Protein AF-A0A5J4VF36-F1 (afdb_monomer_lite)

Sequence (71 aa):
MAVKELIENKEKYQEEFDDSESLKEYADKMICDGEFADARINLPMCQSQKVNLRIYLGGNSFEIININAQK

Radius of gyration: 13.21 Å; chains: 1; bounding box: 35×31×31 Å

Secondary structure (DSSP, 8-state):
-HHHHHHHTHHHHGGG--TTS-HHHHHHHHTSTTPPP-GGGHHHHHHHHT--EEEEEETTEEEEE------

pLDDT: mean 86.86, std 8.53, range [44.19, 93.38]

Organism: NCBI:txid222440

Structure (mmCIF, N/CA/C/O backbone):
data_AF-A0A5J4VF36-F1
#
_entry.id   AF-A0A5J4VF36-F1
#
loop_
_atom_site.group_PDB
_atom_site.id
_atom_site.type_symbol
_atom_site.label_atom_id
_atom_site.label_alt_id
_atom_site.label_comp_id
_atom_site.label_asym_id
_atom_site.label_entity_id
_atom_site.label_seq_id
_atom_site.pdbx_PDB_ins_code
_atom_site.Cartn_x
_atom_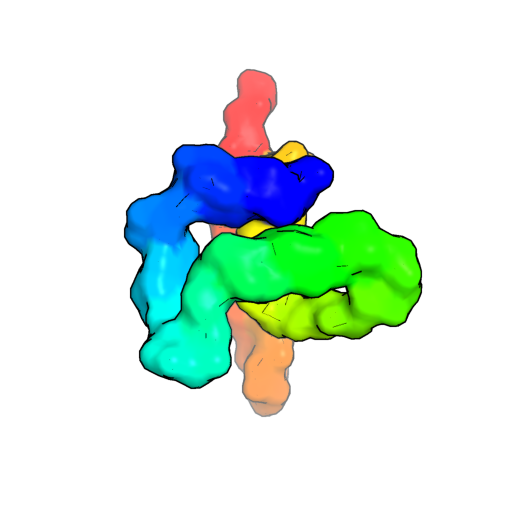site.Cartn_y
_atom_site.Cartn_z
_atom_site.occupancy
_atom_site.B_iso_or_equiv
_atom_site.auth_seq_id
_atom_site.auth_comp_id
_atom_site.auth_asym_id
_atom_site.auth_atom_id
_atom_site.pdbx_PDB_model_num
ATOM 1 N N . MET A 1 1 ? -4.651 10.073 0.366 1.00 80.81 1 MET A N 1
ATOM 2 C CA . MET A 1 1 ? -5.784 9.147 0.112 1.00 80.81 1 MET A CA 1
ATOM 3 C C . MET A 1 1 ? -5.374 7.700 0.340 1.00 80.81 1 MET A C 1
ATOM 5 O O . MET A 1 1 ? -5.912 7.108 1.257 1.00 80.81 1 MET A O 1
ATOM 9 N N . ALA A 1 2 ? -4.375 7.170 -0.375 1.00 86.94 2 ALA A N 1
ATOM 10 C CA . ALA A 1 2 ? -3.885 5.801 -0.163 1.00 86.94 2 ALA A CA 1
ATOM 11 C C . ALA A 1 2 ? -3.218 5.588 1.211 1.00 86.94 2 ALA A C 1
ATOM 13 O O . ALA A 1 2 ? -3.564 4.655 1.919 1.00 86.94 2 ALA A O 1
ATOM 14 N N . VAL A 1 3 ? -2.331 6.499 1.638 1.00 88.50 3 VAL A N 1
ATOM 15 C CA . VAL A 1 3 ? -1.704 6.430 2.977 1.00 88.50 3 VAL A CA 1
ATOM 16 C C . VAL A 1 3 ? -2.742 6.561 4.097 1.00 88.50 3 VAL A C 1
ATOM 18 O O . VAL A 1 3 ? -2.640 5.917 5.133 1.00 88.50 3 VAL A O 1
ATOM 21 N N . LYS A 1 4 ? -3.796 7.352 3.867 1.00 89.75 4 LYS A N 1
ATOM 22 C CA . LYS A 1 4 ? -4.915 7.469 4.806 1.00 89.75 4 LYS A CA 1
ATOM 23 C C . LYS A 1 4 ? -5.667 6.137 4.932 1.00 89.75 4 LYS A C 1
ATOM 25 O O . LYS A 1 4 ? -5.851 5.674 6.048 1.00 89.75 4 LYS A O 1
ATOM 30 N N . GLU A 1 5 ? -6.016 5.506 3.809 1.00 90.56 5 GLU A N 1
ATOM 31 C CA . GLU A 1 5 ? -6.629 4.168 3.778 1.00 90.56 5 GLU A CA 1
ATOM 32 C C . GLU A 1 5 ? -5.756 3.126 4.495 1.00 90.56 5 GLU A C 1
ATOM 34 O O . GLU A 1 5 ? -6.264 2.309 5.262 1.00 90.56 5 GLU A O 1
ATOM 39 N N . LEU A 1 6 ? -4.438 3.183 4.268 1.00 89.50 6 LEU A N 1
ATOM 40 C CA . LEU A 1 6 ? -3.445 2.312 4.897 1.00 89.50 6 LEU A CA 1
ATOM 41 C C . LEU A 1 6 ? -3.451 2.458 6.428 1.00 89.50 6 LEU A C 1
ATOM 43 O O . LEU A 1 6 ? -3.482 1.456 7.137 1.00 89.50 6 LEU A O 1
ATOM 47 N N . ILE A 1 7 ? -3.461 3.695 6.939 1.00 90.19 7 ILE A N 1
ATOM 48 C CA . ILE A 1 7 ? -3.495 3.985 8.382 1.00 90.19 7 ILE A CA 1
ATOM 49 C C . ILE A 1 7 ? -4.847 3.593 8.998 1.00 90.19 7 ILE A C 1
ATOM 51 O O . ILE A 1 7 ? -4.880 2.977 10.064 1.00 90.19 7 ILE A O 1
ATOM 55 N N . GLU A 1 8 ? -5.961 3.945 8.349 1.00 90.94 8 GLU A N 1
ATOM 56 C CA . GLU A 1 8 ? -7.319 3.680 8.852 1.00 90.94 8 GLU A CA 1
ATOM 57 C C . GLU A 1 8 ? -7.632 2.180 8.914 1.00 90.94 8 GLU A C 1
ATOM 59 O O . GLU A 1 8 ? -8.351 1.741 9.809 1.00 90.94 8 GLU A O 1
ATOM 64 N N . ASN A 1 9 ? -7.030 1.381 8.030 1.00 88.69 9 ASN A N 1
ATOM 65 C CA . ASN A 1 9 ? -7.192 -0.071 7.986 1.00 88.69 9 ASN A CA 1
ATOM 66 C C . ASN A 1 9 ? -5.905 -0.808 8.385 1.00 88.69 9 ASN A C 1
ATOM 68 O O . ASN A 1 9 ? -5.604 -1.862 7.825 1.00 88.69 9 ASN A O 1
ATOM 72 N N . LYS A 1 10 ? -5.137 -0.272 9.343 1.00 85.00 10 LYS A N 1
ATOM 73 C CA . LYS A 1 10 ? -3.820 -0.817 9.721 1.00 85.00 10 LYS A CA 1
ATOM 74 C C . LYS A 1 10 ? -3.813 -2.334 9.941 1.00 85.00 10 LYS A C 1
ATOM 76 O O . LYS A 1 10 ? -2.897 -2.990 9.479 1.00 85.00 10 LYS A O 1
ATOM 81 N N . GLU A 1 11 ? -4.840 -2.898 10.581 1.00 86.31 11 GLU A N 1
ATOM 82 C CA . GLU A 1 11 ? -4.906 -4.330 10.924 1.00 86.31 11 GLU A CA 1
ATOM 83 C C . GLU A 1 11 ? -4.905 -5.218 9.678 1.00 86.31 11 GLU A C 1
ATOM 85 O O . GLU A 1 11 ? -4.341 -6.303 9.688 1.00 86.31 11 GLU A O 1
ATOM 90 N N . LYS A 1 12 ? -5.486 -4.723 8.582 1.00 86.56 12 LYS A N 1
ATOM 91 C CA . LYS A 1 12 ? -5.523 -5.414 7.293 1.00 86.56 12 LYS A CA 1
ATOM 92 C C . LYS A 1 12 ? -4.166 -5.432 6.596 1.00 86.56 12 LYS A C 1
ATOM 94 O O . LYS A 1 12 ? -3.899 -6.341 5.822 1.00 86.56 12 LYS A O 1
ATOM 99 N N . TYR A 1 13 ? -3.358 -4.400 6.813 1.00 84.62 13 TYR A N 1
ATOM 100 C CA . TYR A 1 13 ? -2.097 -4.198 6.103 1.00 84.62 13 TYR A CA 1
ATOM 101 C C . TYR A 1 13 ? -0.874 -4.519 6.949 1.00 84.62 13 TYR A C 1
ATOM 103 O O . TYR A 1 13 ? 0.223 -4.575 6.415 1.00 84.62 13 TYR A O 1
ATOM 111 N N . GLN A 1 14 ? -1.041 -4.717 8.255 1.00 81.81 14 GLN A N 1
ATOM 112 C CA . GLN A 1 14 ? 0.064 -4.887 9.188 1.00 81.81 14 GLN A CA 1
ATOM 113 C C . GLN A 1 14 ? 0.930 -6.109 8.863 1.00 81.81 14 GLN A C 1
ATOM 115 O O . GLN A 1 14 ? 2.134 -6.038 9.065 1.00 81.81 14 GLN A O 1
ATOM 120 N N . GLU A 1 15 ? 0.347 -7.183 8.324 1.00 83.06 15 GLU A N 1
ATOM 121 C CA . GLU A 1 15 ? 1.086 -8.391 7.919 1.00 83.06 15 GLU A CA 1
ATOM 122 C C . GLU A 1 15 ? 2.018 -8.162 6.713 1.00 83.06 15 GLU A C 1
ATOM 124 O O . GLU A 1 15 ? 2.943 -8.940 6.501 1.00 83.06 15 GLU A O 1
ATOM 129 N N . GLU A 1 16 ? 1.818 -7.080 5.953 1.00 80.06 16 GLU A N 1
ATOM 130 C CA . GLU A 1 16 ? 2.674 -6.685 4.822 1.00 80.06 16 GLU A CA 1
ATOM 131 C C . GLU A 1 16 ? 3.927 -5.904 5.269 1.00 80.06 16 GLU A C 1
ATOM 133 O O . GLU A 1 16 ? 4.771 -5.550 4.441 1.00 80.06 16 GLU A O 1
ATOM 138 N N . PHE A 1 17 ? 4.039 -5.590 6.565 1.00 82.25 17 PHE A N 1
ATOM 139 C CA . PHE A 1 17 ? 5.177 -4.892 7.160 1.00 82.25 17 PHE A CA 1
ATOM 140 C C . PHE A 1 17 ? 5.914 -5.835 8.108 1.00 82.25 17 PHE A C 1
ATOM 142 O O . PHE A 1 17 ? 5.308 -6.484 8.959 1.00 82.25 17 PHE A O 1
ATOM 149 N N . ASP A 1 18 ? 7.232 -5.906 7.955 1.00 78.69 18 ASP A N 1
ATOM 150 C CA . ASP A 1 18 ? 8.108 -6.694 8.814 1.00 78.69 18 ASP A CA 1
ATOM 151 C C . ASP A 1 18 ? 8.775 -5.810 9.886 1.00 78.69 18 ASP A C 1
ATOM 153 O O . ASP A 1 18 ? 8.489 -4.618 10.022 1.00 78.69 18 ASP A O 1
ATOM 157 N N . ASP A 1 19 ? 9.690 -6.396 10.659 1.00 78.81 19 ASP A N 1
ATOM 158 C CA . ASP A 1 19 ? 10.433 -5.683 11.704 1.00 78.81 19 ASP A CA 1
ATOM 159 C C . ASP A 1 19 ? 11.426 -4.636 11.143 1.00 78.81 19 ASP A C 1
ATOM 161 O O . ASP A 1 19 ? 12.058 -3.919 11.922 1.00 78.81 19 ASP A O 1
ATOM 165 N N . SER A 1 20 ? 11.610 -4.548 9.816 1.00 85.38 20 SER A N 1
ATOM 166 C CA . SER A 1 20 ? 12.557 -3.614 9.187 1.00 85.38 20 SER A CA 1
ATOM 167 C C . SER A 1 20 ? 11.983 -2.212 8.988 1.00 85.38 20 SER A C 1
ATOM 169 O O . SER A 1 20 ? 12.735 -1.235 8.990 1.00 85.38 20 SER A O 1
ATOM 171 N N . GLU A 1 21 ? 10.664 -2.100 8.836 1.00 88.19 21 GLU A N 1
ATOM 172 C CA . GLU A 1 21 ? 9.965 -0.830 8.685 1.00 88.19 21 GLU A CA 1
ATOM 173 C C . GLU A 1 21 ? 8.536 -0.952 9.205 1.00 88.19 21 GLU A C 1
ATOM 175 O O . GLU A 1 21 ? 7.706 -1.679 8.659 1.00 88.19 21 GLU A O 1
ATOM 180 N N . SER A 1 22 ? 8.215 -0.175 10.235 1.00 87.75 22 SER A N 1
ATOM 181 C CA . SER A 1 22 ? 6.850 -0.122 10.742 1.00 87.75 22 SER A CA 1
ATOM 182 C C . SER A 1 22 ? 5.908 0.571 9.751 1.00 87.75 22 SER A C 1
ATOM 184 O O . SER A 1 22 ? 6.290 1.503 9.040 1.00 87.75 22 SER A O 1
ATOM 186 N N . LEU A 1 23 ? 4.619 0.207 9.783 1.00 87.00 23 LEU A N 1
ATOM 187 C CA . LEU A 1 23 ? 3.574 0.878 8.993 1.00 87.00 23 LEU A CA 1
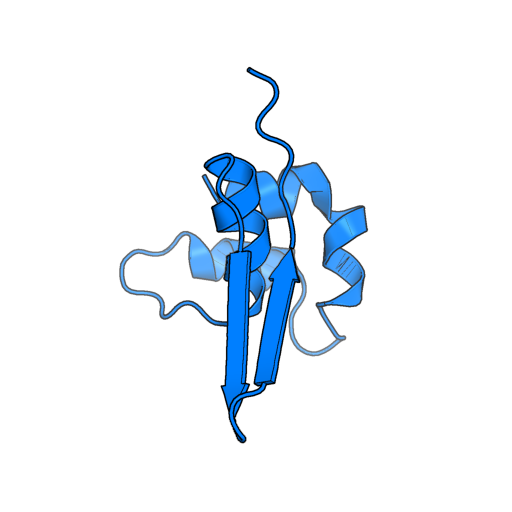ATOM 188 C C . LEU A 1 23 ? 3.593 2.402 9.181 1.00 87.00 23 LEU A C 1
ATOM 190 O O . LEU A 1 23 ? 3.333 3.144 8.238 1.00 87.00 23 LEU A O 1
ATOM 194 N N . LYS A 1 24 ? 3.907 2.875 10.394 1.00 87.31 24 LYS A N 1
ATOM 195 C CA . LYS A 1 24 ? 4.006 4.306 10.688 1.00 87.31 24 LYS A CA 1
ATOM 196 C C . LYS A 1 24 ? 5.186 4.950 9.959 1.00 87.31 24 LYS A C 1
ATOM 198 O O . LYS A 1 24 ? 4.989 5.968 9.311 1.00 87.31 24 LYS A O 1
ATOM 203 N N . GLU A 1 25 ? 6.378 4.361 10.041 1.00 90.50 25 GLU A N 1
ATOM 204 C CA . GLU A 1 25 ? 7.567 4.874 9.345 1.00 90.50 25 GLU A CA 1
ATOM 205 C C . GLU A 1 25 ? 7.358 4.898 7.830 1.00 90.50 25 GLU A C 1
ATOM 207 O O . GLU A 1 25 ? 7.682 5.891 7.180 1.00 90.50 25 GLU A O 1
ATOM 212 N N . TYR A 1 26 ? 6.742 3.849 7.281 1.00 91.94 26 TYR A N 1
ATOM 213 C CA . TYR A 1 26 ? 6.358 3.812 5.875 1.00 91.94 26 TYR A CA 1
ATOM 214 C C . TYR A 1 26 ? 5.356 4.918 5.523 1.00 91.94 26 TYR A C 1
ATOM 216 O O . TYR A 1 26 ? 5.541 5.648 4.551 1.00 91.94 26 TYR A O 1
ATOM 224 N N . ALA A 1 27 ? 4.295 5.077 6.319 1.00 89.75 27 ALA A N 1
ATOM 225 C CA . ALA A 1 27 ? 3.281 6.099 6.085 1.00 89.75 27 ALA A CA 1
ATOM 226 C C . ALA A 1 27 ? 3.866 7.518 6.135 1.00 89.75 27 ALA A C 1
ATOM 228 O O . ALA A 1 27 ? 3.516 8.344 5.293 1.00 89.75 27 ALA A O 1
ATOM 229 N N . ASP A 1 28 ? 4.776 7.781 7.075 1.00 91.31 28 ASP A N 1
ATOM 230 C CA . ASP A 1 28 ? 5.454 9.070 7.210 1.00 91.31 28 ASP A CA 1
ATOM 231 C C . ASP A 1 28 ? 6.314 9.377 5.967 1.00 91.31 28 ASP A C 1
ATOM 233 O O . ASP A 1 28 ? 6.2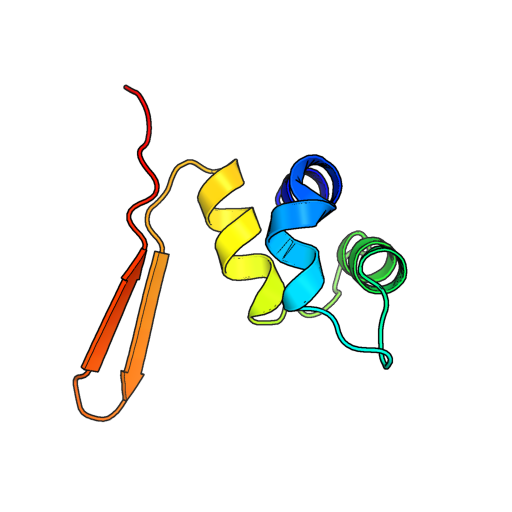65 10.499 5.459 1.00 91.31 28 ASP A O 1
ATOM 237 N N . LYS A 1 29 ? 7.030 8.385 5.409 1.00 91.75 29 LYS A N 1
ATOM 238 C CA . LYS A 1 29 ? 7.769 8.537 4.137 1.00 91.75 29 LYS A CA 1
ATOM 239 C C . LYS A 1 29 ? 6.837 8.812 2.962 1.00 91.75 29 LYS A C 1
ATOM 241 O O . LYS A 1 29 ? 7.057 9.747 2.200 1.00 91.75 29 LYS A O 1
ATOM 246 N N . MET A 1 30 ? 5.762 8.038 2.849 1.00 90.69 30 MET A N 1
ATOM 247 C CA . MET A 1 30 ? 4.837 8.082 1.712 1.00 90.69 30 MET A CA 1
ATOM 248 C C . MET A 1 30 ? 3.965 9.348 1.648 1.00 90.69 30 MET A C 1
ATOM 250 O O . MET A 1 30 ? 3.240 9.542 0.670 1.00 90.69 30 MET A O 1
ATOM 254 N N . ILE A 1 31 ? 3.993 10.201 2.677 1.00 88.75 31 ILE A N 1
ATOM 255 C CA . ILE A 1 31 ? 3.355 11.528 2.665 1.00 88.75 31 ILE A CA 1
ATOM 256 C C . ILE A 1 31 ? 4.273 12.588 2.030 1.00 88.75 31 ILE A C 1
ATOM 258 O O . ILE A 1 31 ? 3.780 13.630 1.598 1.00 88.75 31 ILE A O 1
ATOM 262 N N . CYS A 1 32 ? 5.583 12.342 1.948 1.00 87.19 32 CYS A N 1
ATOM 263 C CA . CYS A 1 32 ? 6.537 13.276 1.359 1.00 87.19 32 CYS A CA 1
ATOM 264 C C . CYS A 1 32 ? 6.427 13.308 -0.174 1.00 87.19 32 CYS A C 1
ATOM 266 O O . CYS A 1 32 ? 6.462 12.274 -0.844 1.00 87.19 32 CYS A O 1
ATOM 268 N N . ASP A 1 33 ? 6.355 14.513 -0.742 1.00 85.19 33 ASP A N 1
ATOM 269 C CA . ASP A 1 33 ? 6.354 14.700 -2.193 1.00 85.19 33 ASP A CA 1
ATOM 270 C C . ASP A 1 33 ? 7.671 14.210 -2.814 1.00 85.19 33 ASP A C 1
ATOM 272 O O . ASP A 1 33 ? 8.762 14.588 -2.384 1.00 85.19 33 ASP A O 1
ATOM 276 N N . GLY A 1 34 ? 7.561 13.402 -3.870 1.00 87.25 34 GLY A N 1
ATOM 277 C CA . GLY A 1 34 ? 8.708 12.846 -4.593 1.00 87.25 34 GLY A CA 1
ATOM 278 C C . GLY A 1 34 ? 9.222 11.510 -4.054 1.00 87.25 34 GLY A C 1
ATOM 279 O O . GLY A 1 34 ? 10.143 10.956 -4.653 1.00 87.25 34 GLY A O 1
ATOM 280 N N . GLU A 1 35 ? 8.620 10.971 -2.989 1.00 90.50 35 GLU A N 1
ATOM 281 C CA . GLU A 1 35 ? 8.944 9.627 -2.512 1.00 90.50 35 GLU A CA 1
ATOM 282 C C . GLU A 1 35 ? 8.497 8.564 -3.525 1.00 90.50 35 GLU A C 1
ATOM 284 O O . GLU A 1 35 ? 7.405 8.627 -4.106 1.00 90.50 35 GLU A O 1
ATOM 289 N N . PHE A 1 36 ? 9.354 7.569 -3.751 1.00 87.44 36 PHE A N 1
ATOM 290 C CA . PHE A 1 36 ? 9.034 6.460 -4.639 1.00 87.44 36 PHE A CA 1
ATOM 291 C C . PHE A 1 36 ? 8.102 5.469 -3.943 1.00 87.44 36 PHE A C 1
ATOM 293 O O . PHE A 1 36 ? 8.432 4.895 -2.910 1.00 87.44 36 PHE A O 1
ATOM 300 N N . ALA A 1 37 ? 6.949 5.227 -4.561 1.00 86.12 37 ALA A N 1
ATOM 301 C CA . ALA A 1 37 ? 6.018 4.198 -4.130 1.00 86.12 37 ALA A CA 1
ATOM 302 C C . ALA A 1 37 ? 6.522 2.787 -4.470 1.00 86.12 37 ALA A C 1
ATOM 304 O O . ALA A 1 37 ? 7.081 2.559 -5.546 1.00 86.12 37 ALA A O 1
ATOM 305 N N . ASP A 1 38 ? 6.220 1.825 -3.599 1.00 88.88 38 ASP A N 1
ATOM 306 C CA . ASP A 1 38 ? 6.394 0.396 -3.861 1.00 88.88 38 ASP A CA 1
ATOM 307 C C . ASP A 1 38 ? 5.049 -0.348 -3.925 1.00 88.88 38 ASP A C 1
ATOM 309 O O . ASP A 1 38 ? 3.970 0.244 -3.866 1.00 88.88 38 ASP A O 1
ATOM 313 N N . ALA A 1 39 ? 5.100 -1.674 -4.067 1.00 88.00 39 ALA A N 1
ATOM 314 C CA . ALA A 1 39 ? 3.903 -2.486 -4.243 1.00 88.00 39 ALA A CA 1
ATOM 315 C C . ALA A 1 39 ? 2.920 -2.426 -3.056 1.00 88.00 39 ALA A C 1
ATOM 317 O O . ALA A 1 39 ? 1.721 -2.628 -3.274 1.00 88.00 39 ALA A O 1
ATOM 318 N N . ARG A 1 40 ? 3.384 -2.105 -1.837 1.00 89.62 40 ARG A N 1
ATOM 319 C CA . ARG A 1 40 ? 2.560 -2.104 -0.614 1.00 89.62 40 ARG A CA 1
ATOM 320 C C . ARG A 1 40 ? 1.448 -1.054 -0.677 1.00 89.62 40 ARG A C 1
ATOM 322 O O . ARG A 1 40 ? 0.371 -1.269 -0.124 1.00 89.62 40 ARG A O 1
ATOM 329 N N . ILE A 1 41 ? 1.639 0.045 -1.418 1.00 90.06 41 ILE A N 1
ATOM 330 C CA . ILE A 1 41 ? 0.619 1.100 -1.555 1.00 90.06 41 ILE A CA 1
ATOM 331 C C . ILE A 1 41 ? -0.444 0.803 -2.623 1.00 90.06 41 ILE A C 1
ATOM 333 O O . ILE A 1 41 ? -1.496 1.445 -2.625 1.00 90.06 41 ILE A O 1
ATOM 337 N N . ASN A 1 42 ? -0.218 -0.167 -3.516 1.00 90.75 42 ASN A N 1
ATOM 338 C CA . ASN A 1 42 ? -1.105 -0.414 -4.659 1.00 90.75 42 ASN A CA 1
ATOM 339 C C . ASN A 1 42 ? -2.525 -0.780 -4.219 1.00 90.75 42 ASN A C 1
ATOM 341 O O . ASN A 1 42 ? -3.501 -0.208 -4.707 1.00 90.75 42 ASN A O 1
ATOM 345 N N . LEU A 1 43 ? -2.651 -1.707 -3.268 1.00 89.62 43 LEU A N 1
ATOM 346 C CA . LEU A 1 43 ? -3.950 -2.150 -2.774 1.00 89.62 43 LEU A CA 1
ATOM 347 C C . LEU A 1 43 ? -4.692 -1.052 -1.973 1.00 89.62 43 LEU A C 1
ATOM 349 O O . LEU A 1 43 ? -5.855 -0.793 -2.305 1.00 89.62 43 LEU A O 1
ATOM 353 N N . PRO A 1 44 ? -4.062 -0.344 -1.008 1.00 91.50 44 PRO A N 1
ATOM 354 C CA . PRO A 1 44 ? -4.654 0.834 -0.362 1.00 91.50 44 PRO A CA 1
ATOM 355 C C . PRO A 1 44 ? -5.086 1.920 -1.352 1.00 91.50 44 PRO A C 1
ATOM 357 O O . PRO A 1 44 ? -6.162 2.507 -1.223 1.00 91.50 44 PRO A O 1
ATOM 360 N N . MET A 1 45 ? -4.276 2.180 -2.380 1.00 91.88 45 MET A N 1
ATOM 361 C CA . MET A 1 45 ? -4.599 3.163 -3.410 1.00 91.88 45 MET A CA 1
ATOM 362 C C . MET A 1 45 ? -5.862 2.769 -4.175 1.00 91.88 45 MET A C 1
ATOM 364 O O . MET A 1 45 ? -6.794 3.573 -4.264 1.00 91.88 45 MET A O 1
ATOM 368 N N . CYS A 1 46 ? -5.930 1.530 -4.663 1.00 92.19 46 CYS A N 1
ATOM 369 C CA . CYS A 1 46 ? -7.093 1.023 -5.382 1.00 92.19 46 CYS A CA 1
ATOM 370 C C . CYS A 1 46 ? -8.362 1.019 -4.515 1.00 92.19 46 CYS A C 1
ATOM 372 O O . CYS A 1 46 ? -9.436 1.366 -5.008 1.00 92.19 46 CYS A O 1
ATOM 374 N N . GLN A 1 47 ? -8.248 0.703 -3.220 1.00 90.50 47 GLN A N 1
ATOM 375 C CA . GLN A 1 47 ? -9.375 0.754 -2.280 1.00 90.50 47 GLN A CA 1
ATOM 376 C C . GLN A 1 47 ? -9.888 2.176 -2.079 1.00 90.50 47 GLN A C 1
ATOM 378 O O . GLN A 1 47 ? -11.083 2.416 -2.254 1.00 90.50 47 GLN A O 1
ATOM 383 N N . SER A 1 48 ? -8.986 3.133 -1.844 1.00 90.75 48 SER A N 1
ATOM 384 C CA . SER A 1 48 ? -9.358 4.543 -1.672 1.00 90.75 48 SER A CA 1
ATOM 385 C C . SER A 1 48 ? -10.072 5.132 -2.898 1.00 90.75 48 SER A C 1
ATOM 387 O O . SER A 1 48 ? -10.899 6.033 -2.769 1.00 90.75 48 SER A O 1
ATOM 389 N N . GLN A 1 49 ? -9.779 4.604 -4.091 1.00 90.38 49 GLN A N 1
ATOM 390 C CA . GLN A 1 49 ? -10.353 5.048 -5.363 1.00 90.38 49 GLN A CA 1
ATOM 391 C C . GLN A 1 49 ? -11.510 4.168 -5.857 1.00 90.38 49 GLN A C 1
ATOM 393 O O . GLN A 1 49 ? -12.127 4.496 -6.868 1.00 90.38 49 GLN A O 1
ATOM 398 N N . LYS A 1 50 ? -11.824 3.068 -5.157 1.00 90.31 50 LYS A N 1
ATOM 399 C CA . LYS A 1 50 ? -12.835 2.073 -5.556 1.00 90.31 50 LYS A CA 1
ATOM 400 C C . LYS A 1 50 ? -12.608 1.520 -6.972 1.00 90.31 50 LYS A C 1
ATOM 402 O O . LYS A 1 50 ? -13.545 1.392 -7.759 1.00 90.31 50 LYS A O 1
ATOM 407 N N . VAL A 1 51 ? -11.359 1.194 -7.298 1.00 91.88 51 VAL A N 1
ATOM 408 C CA . VAL A 1 51 ? -10.968 0.598 -8.586 1.00 91.88 51 VAL A CA 1
ATOM 409 C C . VAL A 1 51 ? -10.383 -0.793 -8.378 1.00 91.88 51 VAL A C 1
ATOM 411 O O . VAL A 1 51 ? -9.782 -1.066 -7.345 1.00 91.88 51 VAL A O 1
ATOM 414 N N . ASN A 1 52 ? -10.533 -1.677 -9.362 1.00 93.12 52 ASN A N 1
ATOM 415 C CA . ASN A 1 52 ? -9.944 -3.015 -9.304 1.00 93.12 52 ASN A CA 1
ATOM 416 C C . ASN A 1 52 ? -8.422 -2.956 -9.473 1.00 93.12 52 ASN A C 1
ATOM 418 O O . ASN A 1 52 ? -7.913 -2.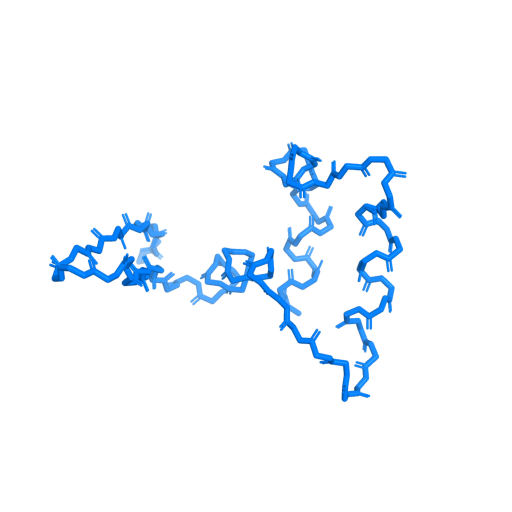169 -10.272 1.00 93.12 52 ASN A O 1
ATOM 422 N N . LEU A 1 53 ? -7.712 -3.850 -8.786 1.00 91.56 53 LEU A N 1
ATOM 423 C CA . LEU A 1 53 ? -6.271 -4.035 -8.950 1.00 91.56 53 LEU A CA 1
ATOM 424 C C . LEU A 1 53 ? -6.015 -5.275 -9.811 1.00 91.56 53 LEU A C 1
ATOM 426 O O . LEU A 1 53 ? -6.537 -6.349 -9.519 1.00 91.56 53 LEU A O 1
ATOM 430 N N . ARG A 1 54 ? -5.211 -5.136 -10.870 1.00 93.19 54 ARG A N 1
ATOM 431 C CA . ARG A 1 54 ? -4.721 -6.259 -11.682 1.00 93.19 54 ARG A CA 1
ATOM 432 C C . ARG A 1 54 ? -3.197 -6.244 -11.707 1.00 93.19 54 ARG A C 1
ATOM 434 O O . ARG A 1 54 ? -2.614 -5.247 -12.123 1.00 93.19 54 ARG A O 1
ATOM 441 N N . ILE A 1 55 ? -2.573 -7.350 -11.314 1.00 90.06 55 ILE A N 1
ATOM 442 C CA . ILE A 1 55 ? -1.114 -7.514 -11.271 1.00 90.06 55 ILE A CA 1
ATOM 443 C C . ILE A 1 55 ? -0.719 -8.573 -12.301 1.00 90.06 55 ILE A C 1
ATOM 445 O O . ILE A 1 55 ? -1.273 -9.666 -12.288 1.00 90.06 55 ILE A O 1
ATOM 449 N N . TYR A 1 56 ? 0.221 -8.264 -13.197 1.00 92.06 56 TYR A N 1
ATOM 450 C CA . TYR A 1 56 ? 0.749 -9.215 -14.183 1.00 92.06 56 TYR A CA 1
ATOM 451 C C . TYR A 1 56 ? 2.053 -9.824 -13.656 1.00 92.06 56 TYR A C 1
ATOM 453 O O . TYR A 1 56 ? 3.013 -9.096 -13.418 1.00 92.06 56 TYR A O 1
ATOM 461 N N . LEU A 1 57 ? 2.096 -11.148 -13.494 1.00 88.38 57 LEU A N 1
ATOM 462 C CA . LEU A 1 57 ? 3.185 -11.872 -12.817 1.00 88.38 57 LEU A CA 1
ATOM 463 C C . LEU A 1 57 ? 4.181 -12.528 -13.795 1.00 88.38 57 LEU A C 1
ATOM 465 O O . LEU A 1 57 ? 4.982 -13.379 -13.419 1.00 88.38 57 LEU A O 1
ATOM 469 N N . GLY A 1 58 ? 4.160 -12.123 -15.068 1.00 89.12 58 GLY A N 1
ATOM 470 C CA . GLY A 1 58 ? 4.963 -12.744 -16.125 1.00 89.12 58 GLY A CA 1
ATOM 471 C C . GLY A 1 58 ? 4.388 -14.085 -16.596 1.00 89.12 58 GLY A C 1
ATOM 472 O O . GLY A 1 58 ? 3.395 -14.585 -16.067 1.00 89.12 58 GLY A O 1
ATOM 473 N N . GLY A 1 59 ? 4.950 -14.645 -17.672 1.00 91.69 59 GLY A N 1
ATOM 474 C CA . GLY A 1 59 ? 4.477 -15.919 -18.239 1.00 91.69 59 GLY A CA 1
ATOM 475 C C . GLY A 1 59 ? 2.999 -15.914 -18.660 1.00 91.69 59 GLY A C 1
ATOM 476 O O . GLY A 1 59 ? 2.336 -16.940 -18.569 1.00 91.69 59 GLY A O 1
ATOM 477 N N . ASN A 1 60 ? 2.472 -14.757 -19.081 1.00 88.50 60 ASN A N 1
ATOM 478 C CA . ASN A 1 60 ? 1.049 -14.524 -19.376 1.00 88.50 60 ASN A CA 1
ATOM 479 C C . ASN A 1 60 ? 0.084 -14.767 -18.197 1.00 88.50 60 ASN A C 1
ATOM 481 O O . ASN A 1 60 ? -1.116 -14.925 -18.413 1.00 88.50 60 ASN A O 1
ATOM 485 N N . SER A 1 61 ? 0.581 -14.764 -16.959 1.00 93.38 61 SER A N 1
ATOM 486 C CA . SER A 1 61 ? -0.244 -14.882 -15.756 1.00 93.38 61 SER A CA 1
ATOM 487 C C . SER A 1 61 ? -0.560 -13.516 -15.145 1.00 93.38 61 SER A C 1
ATOM 489 O O . SER A 1 61 ? 0.223 -12.563 -15.244 1.00 93.38 61 SER A O 1
ATOM 491 N N . PHE A 1 62 ? -1.738 -13.409 -14.536 1.00 93.00 62 PHE A N 1
ATOM 492 C CA . PHE A 1 62 ? -2.158 -12.226 -13.800 1.00 93.00 62 PHE A CA 1
ATOM 493 C C . PHE A 1 62 ? -3.097 -12.599 -12.655 1.00 93.00 62 PHE A C 1
ATOM 495 O O . PHE A 1 62 ? -3.819 -13.593 -12.729 1.00 93.00 62 PHE A O 1
ATOM 502 N N . GLU A 1 63 ? -3.142 -11.740 -11.645 1.00 92.00 63 GLU A N 1
ATOM 503 C CA . GLU A 1 63 ? -4.117 -11.787 -10.562 1.00 92.00 63 GLU A CA 1
ATOM 504 C C . GLU A 1 63 ? -5.012 -10.550 -10.605 1.00 92.00 63 GLU A C 1
ATOM 506 O O . GLU A 1 63 ? -4.583 -9.468 -11.017 1.00 92.00 63 GLU A O 1
ATOM 511 N N . IL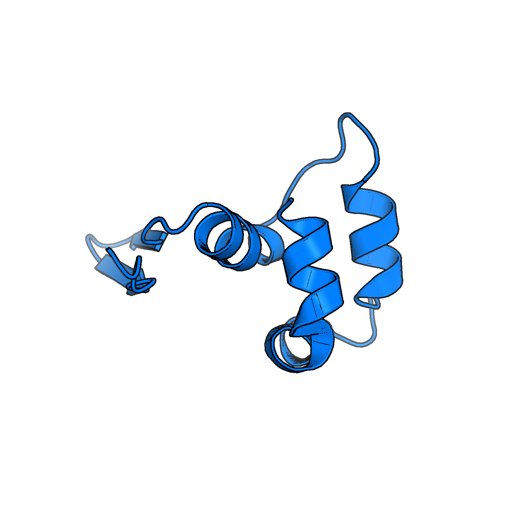E A 1 64 ? -6.275 -10.713 -10.207 1.00 91.81 64 ILE A N 1
ATOM 512 C CA . ILE A 1 64 ? -7.228 -9.608 -10.078 1.00 91.81 64 ILE A CA 1
ATOM 513 C C . ILE A 1 64 ? -7.783 -9.599 -8.663 1.00 91.81 64 ILE A C 1
ATOM 515 O O . ILE A 1 64 ? -8.385 -10.575 -8.221 1.00 91.81 64 ILE A O 1
ATOM 519 N N . ILE A 1 65 ? -7.672 -8.448 -8.008 1.00 90.06 65 ILE A N 1
ATOM 520 C CA . ILE A 1 65 ? -8.381 -8.140 -6.773 1.00 90.06 65 ILE A CA 1
ATOM 521 C C . ILE A 1 65 ? -9.555 -7.235 -7.141 1.00 90.06 65 ILE A C 1
ATOM 523 O O . ILE A 1 65 ? -9.385 -6.072 -7.521 1.00 90.06 65 ILE A O 1
ATOM 527 N N . ASN A 1 66 ? -10.762 -7.794 -7.049 1.00 90.94 66 ASN A N 1
ATOM 528 C CA . ASN A 1 66 ? -11.992 -7.046 -7.268 1.00 90.94 66 ASN A CA 1
ATOM 529 C C . ASN A 1 66 ? -12.314 -6.241 -6.011 1.00 90.94 66 ASN A C 1
ATOM 531 O O . ASN A 1 66 ? -12.636 -6.801 -4.964 1.00 90.94 66 ASN A O 1
ATOM 535 N N . ILE A 1 67 ? -12.230 -4.922 -6.125 1.00 89.75 67 ILE A N 1
ATOM 536 C CA . ILE A 1 67 ?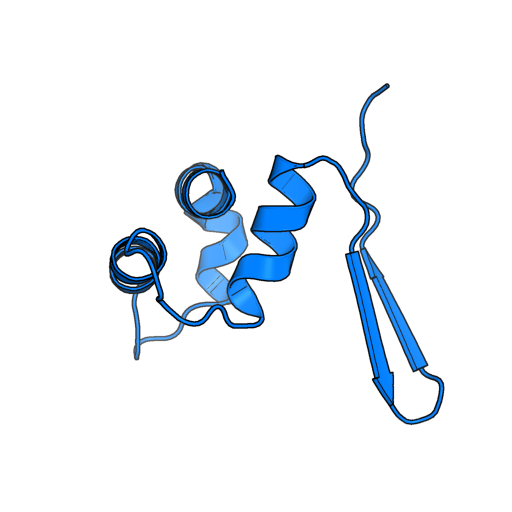 -12.612 -4.007 -5.059 1.00 89.75 67 ILE A CA 1
ATOM 537 C C . ILE A 1 67 ? -14.033 -3.586 -5.390 1.00 89.75 67 ILE A C 1
ATOM 539 O O . ILE A 1 67 ? -14.265 -2.834 -6.334 1.00 89.75 67 ILE A O 1
ATOM 543 N N . ASN A 1 68 ? -14.995 -4.142 -4.652 1.00 71.31 68 ASN A N 1
ATOM 544 C CA . ASN A 1 68 ? -16.411 -3.858 -4.843 1.00 71.31 68 ASN A CA 1
ATOM 545 C C . ASN A 1 68 ? -16.669 -2.354 -4.667 1.00 71.31 68 ASN A C 1
ATOM 547 O O . ASN A 1 68 ? -16.868 -1.872 -3.553 1.00 71.31 68 ASN A O 1
ATOM 551 N N . ALA A 1 69 ? -16.702 -1.610 -5.771 1.00 57.91 69 ALA A N 1
ATOM 552 C CA . ALA A 1 69 ? -17.298 -0.291 -5.804 1.00 57.91 69 ALA A CA 1
ATOM 553 C C . ALA A 1 69 ? -18.800 -0.488 -5.575 1.00 57.91 69 ALA A C 1
ATOM 555 O O . ALA A 1 69 ? -19.530 -0.842 -6.501 1.00 57.91 69 ALA A O 1
ATOM 556 N N . GLN A 1 70 ? -19.265 -0.341 -4.330 1.00 51.50 70 GLN A N 1
ATOM 557 C CA . GLN A 1 70 ? -20.695 -0.169 -4.087 1.00 51.50 70 GLN A CA 1
ATOM 558 C C . GLN A 1 70 ? -21.155 1.003 -4.966 1.00 51.50 70 GLN A C 1
ATOM 560 O O . GLN A 1 70 ? -20.632 2.114 -4.823 1.00 51.50 70 GLN A O 1
ATOM 565 N N . LYS A 1 71 ? -22.026 0.696 -5.936 1.00 44.19 71 LYS A N 1
ATOM 566 C CA . LYS A 1 71 ? -22.714 1.676 -6.781 1.00 44.19 71 LYS A CA 1
ATOM 567 C C . LYS A 1 71 ? -23.674 2.507 -5.948 1.00 44.19 71 LYS A C 1
ATOM 569 O O . LYS A 1 71 ? -24.311 1.914 -5.050 1.00 44.19 71 LYS A O 1
#

Foldseek 3Di:
DLLVLCVVPVVVLQVVDDPVAGSVNVSVQVVDPPRDDDPSSQVSVCLVVQHKDKAAPPPRDIDIDHRDPPD